Protein AF-A0A971XRQ4-F1 (afdb_monomer_lite)

Structure (mmCIF, N/CA/C/O backbone):
data_AF-A0A971XRQ4-F1
#
_entry.id   AF-A0A971XRQ4-F1
#
loop_
_atom_site.group_PDB
_atom_site.id
_atom_site.type_symbol
_atom_site.label_atom_id
_atom_site.label_alt_id
_atom_site.label_comp_id
_atom_site.label_asym_id
_atom_site.label_entity_id
_atom_site.label_seq_id
_atom_site.pdbx_PDB_ins_code
_atom_site.Cartn_x
_atom_site.Cartn_y
_atom_site.Cartn_z
_atom_site.occupancy
_atom_site.B_iso_or_equiv
_atom_site.auth_seq_id
_atom_site.auth_comp_id
_atom_site.auth_asym_id
_atom_site.auth_atom_id
_atom_site.pdbx_PDB_model_num
ATOM 1 N N . VAL A 1 1 ? -5.969 -3.442 -1.058 1.00 94.38 1 VAL A N 1
ATOM 2 C CA . VAL A 1 1 ? -4.861 -2.508 -0.723 1.00 94.38 1 VAL A CA 1
ATOM 3 C C . VAL A 1 1 ? -4.563 -2.442 0.771 1.00 94.38 1 VAL A C 1
ATOM 5 O O . VAL A 1 1 ? -3.412 -2.622 1.127 1.00 94.38 1 VAL A O 1
ATOM 8 N N . ALA A 1 2 ? -5.556 -2.277 1.654 1.00 96.88 2 ALA A N 1
ATOM 9 C CA . ALA A 1 2 ? -5.338 -2.118 3.099 1.00 96.88 2 ALA A CA 1
ATOM 10 C C . ALA A 1 2 ? -4.471 -3.215 3.757 1.00 96.88 2 ALA A C 1
ATOM 12 O O . ALA A 1 2 ? -3.635 -2.906 4.601 1.00 96.88 2 ALA A O 1
ATOM 13 N N . MET A 1 3 ? -4.587 -4.480 3.337 1.00 97.62 3 MET A N 1
ATOM 14 C CA . MET A 1 3 ? -3.730 -5.554 3.867 1.00 97.62 3 MET A CA 1
ATOM 15 C C . MET A 1 3 ? -2.237 -5.329 3.582 1.00 97.62 3 MET A C 1
ATOM 17 O O . MET A 1 3 ? -1.401 -5.582 4.442 1.00 97.62 3 MET A O 1
ATOM 21 N N . LEU A 1 4 ? -1.892 -4.753 2.424 1.00 97.94 4 LEU A N 1
ATOM 22 C CA . LEU A 1 4 ? -0.509 -4.375 2.090 1.00 97.94 4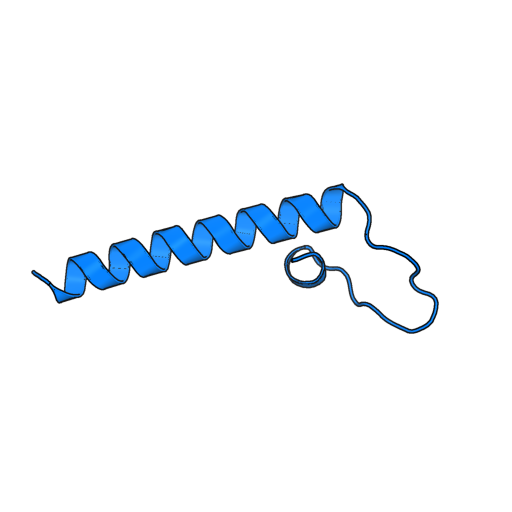 LEU A CA 1
ATOM 23 C C . LEU A 1 4 ? 0.005 -3.221 2.965 1.00 97.94 4 LEU A C 1
ATOM 25 O O . LEU A 1 4 ? 1.213 -3.071 3.155 1.00 97.94 4 LEU A O 1
ATOM 29 N N . GLY A 1 5 ? -0.907 -2.424 3.523 1.00 96.94 5 GLY A N 1
ATOM 30 C CA . GLY A 1 5 ? -0.613 -1.421 4.543 1.00 96.94 5 GLY A CA 1
ATOM 31 C C . GLY A 1 5 ? -0.647 -1.954 5.979 1.00 96.94 5 GLY A C 1
ATOM 32 O O . GLY A 1 5 ? -0.520 -1.157 6.905 1.00 96.94 5 GLY A O 1
ATOM 33 N N . GLY A 1 6 ? -0.834 -3.265 6.181 1.00 97.25 6 GLY A N 1
ATOM 34 C CA . GLY A 1 6 ? -0.823 -3.921 7.493 1.00 97.25 6 GLY A CA 1
ATOM 35 C C . GLY A 1 6 ? -2.196 -4.209 8.112 1.00 97.25 6 GLY A C 1
ATOM 36 O O . GLY A 1 6 ? -2.249 -4.601 9.275 1.00 97.25 6 GLY A O 1
ATOM 37 N N . PHE A 1 7 ? -3.309 -4.027 7.388 1.00 97.88 7 PHE A N 1
ATOM 38 C CA . PHE A 1 7 ? -4.631 -4.414 7.899 1.00 97.88 7 PHE A CA 1
ATOM 39 C C . PHE A 1 7 ? -4.797 -5.936 7.912 1.00 97.88 7 PHE A C 1
ATOM 41 O O . PHE A 1 7 ? -4.685 -6.571 6.867 1.00 97.88 7 PHE A O 1
ATOM 48 N N 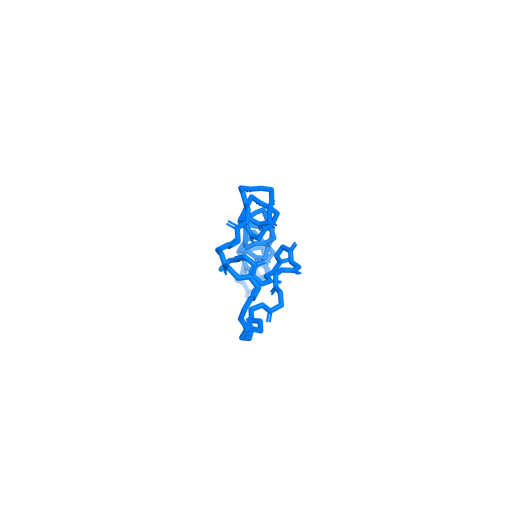. LEU A 1 8 ? -5.106 -6.522 9.069 1.00 97.12 8 LEU A N 1
ATOM 49 C CA . LEU A 1 8 ? -5.217 -7.977 9.195 1.00 97.12 8 LEU A CA 1
ATOM 50 C C . LEU A 1 8 ? -6.590 -8.531 8.773 1.00 97.12 8 LEU A C 1
ATOM 52 O O . LEU A 1 8 ? -6.668 -9.690 8.379 1.00 97.12 8 LEU A O 1
ATOM 56 N N . ALA A 1 9 ? -7.645 -7.709 8.808 1.00 96.19 9 ALA A N 1
ATOM 57 C CA . ALA A 1 9 ? -9.006 -8.072 8.396 1.00 96.19 9 ALA A CA 1
ATOM 58 C C . ALA A 1 9 ? -9.614 -9.276 9.150 1.00 96.19 9 ALA A C 1
ATOM 60 O O . ALA A 1 9 ? -10.274 -10.130 8.556 1.00 96.19 9 ALA A O 1
ATOM 61 N N . ARG A 1 10 ? -9.415 -9.367 10.471 1.00 97.81 10 ARG A N 1
ATOM 62 C CA . ARG A 1 10 ? -10.082 -10.382 11.302 1.00 97.81 10 ARG A CA 1
ATOM 63 C C . ARG A 1 10 ? -11.515 -9.975 11.613 1.00 97.81 10 ARG A C 1
ATOM 65 O O . ARG A 1 10 ? -11.897 -8.806 11.552 1.00 97.81 10 ARG A O 1
ATOM 72 N N . LYS A 1 11 ? -12.309 -10.957 12.044 1.00 97.50 11 LYS A N 1
ATOM 73 C CA . LYS A 1 11 ? -13.662 -10.714 12.547 1.00 97.50 11 LYS A CA 1
ATOM 74 C C . LYS A 1 11 ? -13.618 -9.703 13.701 1.00 97.50 11 LYS A C 1
ATOM 76 O O . LYS A 1 11 ? -13.001 -9.971 14.726 1.00 97.50 11 LYS A O 1
ATOM 81 N N . GLY A 1 12 ? -14.303 -8.575 13.526 1.00 96.19 12 GLY A N 1
ATOM 82 C CA . GLY A 1 12 ? -14.384 -7.506 14.524 1.00 96.19 12 GLY A CA 1
ATOM 83 C C . GLY A 1 12 ? -13.307 -6.420 14.424 1.00 96.19 12 GLY A C 1
ATOM 84 O O . GLY A 1 12 ? -13.397 -5.459 15.177 1.00 96.19 12 GLY A O 1
ATOM 85 N N . ASP A 1 13 ? -12.344 -6.511 13.496 1.00 95.06 13 ASP A N 1
ATOM 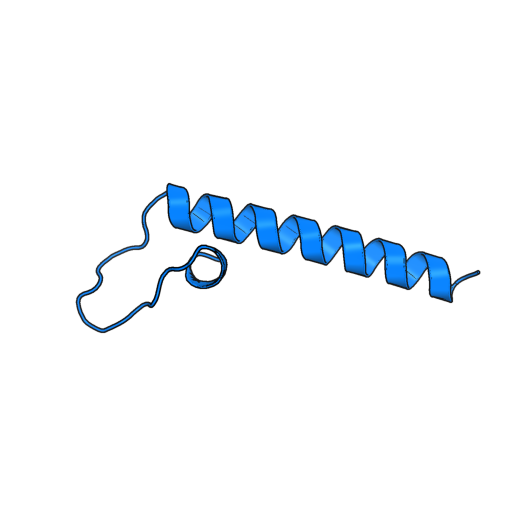86 C CA . ASP A 1 13 ? -11.331 -5.454 13.300 1.00 95.06 13 ASP A CA 1
ATOM 87 C C . ASP A 1 13 ? -11.939 -4.145 12.730 1.00 95.06 13 ASP A C 1
ATOM 89 O O . ASP A 1 13 ? -11.287 -3.102 12.747 1.00 95.06 13 ASP A O 1
ATOM 93 N N . GLY A 1 14 ? -13.191 -4.180 12.252 1.00 95.44 14 GLY A N 1
ATOM 94 C CA . GLY A 1 14 ? -13.888 -3.029 11.675 1.00 95.44 14 GLY A CA 1
ATOM 95 C C . GLY A 1 14 ? -13.390 -2.683 10.272 1.00 95.44 14 GLY A C 1
ATOM 96 O O . GLY A 1 14 ? -12.942 -3.557 9.532 1.00 95.44 14 GLY A O 1
ATOM 97 N N . GLU A 1 15 ? -13.484 -1.407 9.903 1.00 97.19 15 GLU A N 1
ATOM 98 C CA . GLU A 1 15 ? -13.011 -0.915 8.608 1.00 97.19 15 GLU A CA 1
ATOM 99 C C . GLU A 1 15 ? -11.548 -0.446 8.689 1.00 97.19 15 GLU A C 1
ATOM 101 O O . GLU A 1 15 ? -11.130 0.142 9.693 1.00 97.19 15 GLU A O 1
ATOM 106 N N . PRO A 1 16 ? -10.743 -0.657 7.636 1.00 97.56 16 PRO A N 1
ATOM 107 C CA . PRO A 1 16 ? -9.372 -0.174 7.601 1.00 97.56 16 PRO A CA 1
ATOM 108 C C . PRO A 1 16 ? -9.313 1.359 7.604 1.00 97.56 16 PRO A C 1
ATOM 110 O O . PRO A 1 16 ? -10.000 2.038 6.843 1.00 97.56 16 PRO A O 1
ATOM 113 N N . GLY A 1 17 ? -8.414 1.914 8.417 1.00 97.94 17 GLY A N 1
ATOM 114 C CA . GLY A 1 17 ? -8.184 3.356 8.465 1.00 97.94 17 GLY A CA 1
ATOM 115 C C . GLY A 1 17 ? -7.469 3.906 7.224 1.00 97.94 17 GLY A C 1
ATOM 116 O O . GLY A 1 17 ? -6.746 3.196 6.517 1.00 97.94 17 GLY A O 1
ATOM 117 N N . VAL A 1 18 ? -7.593 5.220 7.011 1.00 98.12 18 VAL A N 1
ATOM 118 C CA . VAL A 1 18 ? -7.007 5.937 5.860 1.00 98.12 18 VAL A CA 1
ATOM 119 C C . VAL A 1 18 ? -5.496 5.723 5.713 1.00 98.12 18 VAL A C 1
ATOM 121 O O . VAL A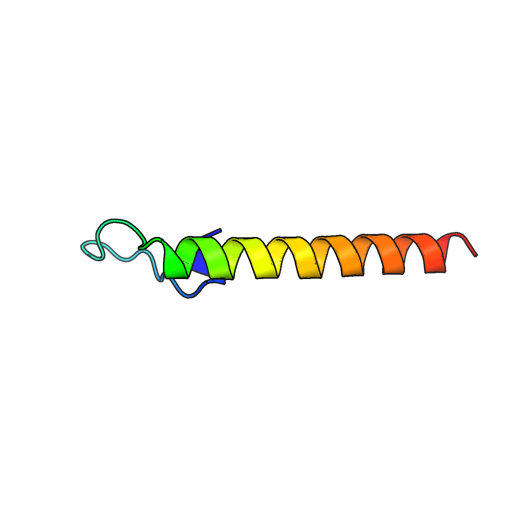 1 18 ? -5.009 5.509 4.606 1.00 98.12 18 VAL A O 1
ATOM 124 N N . LYS A 1 19 ? -4.747 5.688 6.824 1.00 98.19 19 LYS A N 1
ATOM 125 C CA . LYS A 1 19 ? -3.294 5.446 6.810 1.00 98.19 19 LYS A CA 1
ATOM 126 C C . LYS A 1 19 ? -2.957 4.074 6.229 1.00 98.19 19 LYS A C 1
ATOM 128 O O . LYS A 1 19 ? -2.032 3.942 5.434 1.00 98.19 19 LYS A O 1
ATOM 133 N N . THR A 1 20 ? -3.715 3.057 6.616 1.00 97.94 20 THR A N 1
ATOM 134 C CA . THR A 1 20 ? -3.504 1.685 6.162 1.00 97.94 20 THR A CA 1
ATOM 135 C C . THR A 1 20 ? -3.849 1.525 4.683 1.00 97.94 20 THR A C 1
ATOM 137 O O . THR A 1 20 ? -3.148 0.832 3.949 1.00 97.94 20 THR A O 1
ATOM 140 N N . ILE A 1 21 ? -4.884 2.221 4.212 1.00 98.38 21 ILE A N 1
ATOM 141 C CA . ILE A 1 21 ? -5.213 2.281 2.784 1.00 98.38 21 ILE A CA 1
ATOM 142 C C . ILE A 1 21 ? -4.089 2.972 2.003 1.00 98.38 21 ILE A C 1
ATOM 144 O O . ILE A 1 21 ? -3.612 2.414 1.017 1.00 98.38 21 ILE A O 1
ATOM 148 N N . TRP A 1 22 ? -3.629 4.136 2.470 1.00 98.31 22 TRP A N 1
ATOM 149 C CA . TRP A 1 22 ? -2.561 4.911 1.835 1.00 98.31 22 TRP A CA 1
ATOM 150 C C . TRP A 1 22 ? -1.261 4.113 1.695 1.00 98.31 22 TRP A C 1
ATOM 152 O O . TRP A 1 22 ? -0.726 3.993 0.595 1.00 98.31 22 TRP A O 1
ATOM 162 N N . LEU A 1 23 ? -0.797 3.486 2.780 1.00 98.69 23 LEU A N 1
ATOM 163 C CA . LEU A 1 23 ? 0.398 2.637 2.750 1.00 98.69 23 LEU A CA 1
ATOM 164 C C . LEU A 1 23 ? 0.241 1.464 1.777 1.00 98.69 23 LEU A C 1
ATOM 166 O O . LEU A 1 23 ? 1.178 1.115 1.061 1.00 98.69 23 LEU A O 1
ATOM 170 N N . GLY A 1 24 ? -0.951 0.869 1.730 1.00 98.44 24 GLY A N 1
ATOM 171 C CA . GLY A 1 24 ? -1.254 -0.190 0.780 1.00 98.44 24 GLY A CA 1
ATOM 172 C C . GLY A 1 24 ? -1.184 0.271 -0.675 1.00 98.44 24 GLY A C 1
ATOM 173 O O . GLY A 1 24 ? -0.681 -0.468 -1.515 1.00 98.44 24 GLY A O 1
ATOM 174 N N . LEU A 1 25 ? -1.662 1.481 -0.971 1.00 98.62 25 LEU A N 1
ATOM 175 C CA . LEU A 1 25 ? -1.602 2.070 -2.310 1.00 98.62 25 LEU A CA 1
ATOM 176 C C . LEU A 1 25 ? -0.169 2.411 -2.724 1.00 98.62 25 LEU A C 1
ATOM 178 O O . LEU A 1 25 ? 0.221 2.051 -3.831 1.00 98.62 25 LEU A O 1
ATOM 182 N N . GLN A 1 26 ? 0.625 3.027 -1.841 1.00 98.56 26 GLN A N 1
ATOM 183 C CA . GLN A 1 26 ? 2.037 3.312 -2.128 1.00 98.56 26 GLN A CA 1
ATOM 184 C C . GLN A 1 26 ? 2.793 2.037 -2.515 1.00 98.56 26 GLN A C 1
ATOM 186 O O . GLN A 1 26 ? 3.422 1.993 -3.565 1.00 98.56 26 GLN A O 1
ATOM 191 N N . ARG A 1 27 ? 2.623 0.956 -1.745 1.00 98.44 27 ARG A N 1
ATOM 192 C CA . ARG A 1 27 ? 3.255 -0.337 -2.046 1.00 98.44 27 ARG A CA 1
ATOM 193 C C . ARG A 1 27 ? 2.865 -0.890 -3.414 1.00 98.44 27 ARG A C 1
ATOM 195 O O . ARG A 1 27 ? 3.719 -1.403 -4.124 1.00 98.44 27 ARG A O 1
ATOM 202 N N . VAL A 1 28 ? 1.587 -0.798 -3.792 1.00 98.50 28 VAL A N 1
ATOM 203 C CA . VAL A 1 28 ? 1.130 -1.237 -5.123 1.00 98.50 28 VAL A CA 1
ATOM 204 C C . VAL A 1 28 ? 1.813 -0.435 -6.227 1.00 98.50 28 VAL A C 1
ATOM 206 O O . VAL A 1 28 ? 2.249 -1.025 -7.212 1.00 98.50 28 VAL A O 1
ATOM 209 N N . MET A 1 29 ? 1.935 0.882 -6.055 1.00 98.56 29 MET A N 1
ATOM 210 C CA . MET A 1 29 ? 2.609 1.746 -7.025 1.00 98.56 29 MET A CA 1
ATOM 211 C C . MET A 1 29 ? 4.093 1.394 -7.164 1.00 98.56 29 MET A C 1
ATOM 213 O O . MET A 1 29 ? 4.579 1.288 -8.289 1.00 98.56 29 MET A O 1
ATOM 217 N N . ASP A 1 30 ? 4.784 1.129 -6.054 1.00 98.56 30 ASP A N 1
ATOM 218 C CA . ASP A 1 30 ? 6.195 0.725 -6.065 1.00 98.56 30 ASP A CA 1
ATOM 219 C C . ASP A 1 30 ? 6.394 -0.597 -6.826 1.00 98.56 30 ASP A C 1
ATOM 221 O O . ASP A 1 30 ? 7.275 -0.710 -7.680 1.00 98.56 30 ASP A O 1
ATOM 225 N N . PHE A 1 31 ? 5.531 -1.592 -6.582 1.00 98.44 31 PHE A N 1
ATOM 226 C CA . PHE A 1 31 ? 5.576 -2.860 -7.314 1.00 98.44 31 PHE A CA 1
ATOM 227 C C . PHE A 1 31 ? 5.260 -2.684 -8.799 1.00 98.44 31 PHE A C 1
ATOM 229 O O . PHE A 1 31 ? 5.932 -3.284 -9.635 1.00 98.44 31 PHE A O 1
ATOM 236 N N . ALA A 1 32 ? 4.272 -1.858 -9.148 1.00 98.44 32 ALA A N 1
ATOM 237 C CA . ALA A 1 32 ? 3.946 -1.577 -10.542 1.00 98.44 32 ALA A CA 1
ATOM 238 C C . ALA A 1 32 ? 5.125 -0.918 -11.278 1.00 98.44 32 ALA A C 1
ATOM 240 O O . ALA A 1 32 ? 5.434 -1.307 -12.405 1.00 98.44 32 ALA A O 1
ATOM 241 N N . ALA A 1 33 ? 5.819 0.023 -10.631 1.00 98.44 33 ALA A N 1
ATOM 242 C CA . ALA A 1 33 ? 7.028 0.636 -11.172 1.00 98.44 33 ALA A CA 1
ATOM 243 C C . ALA A 1 33 ? 8.149 -0.396 -11.375 1.00 98.44 33 ALA A C 1
ATOM 245 O O . ALA A 1 33 ? 8.747 -0.445 -12.448 1.00 98.44 33 ALA A O 1
ATOM 246 N N . GLY A 1 34 ? 8.382 -1.270 -10.391 1.00 98.31 34 GLY A N 1
ATOM 247 C CA . GLY A 1 34 ? 9.368 -2.347 -10.500 1.00 98.31 34 GLY A CA 1
ATOM 248 C C . GLY A 1 34 ? 9.055 -3.342 -11.623 1.00 98.31 34 GLY A C 1
ATOM 249 O O . GLY A 1 34 ? 9.951 -3.730 -12.366 1.00 98.31 34 GLY A O 1
ATOM 250 N N . LEU A 1 35 ? 7.785 -3.720 -11.794 1.00 98.31 35 LEU A N 1
ATOM 251 C CA . LEU A 1 35 ? 7.349 -4.607 -12.879 1.00 98.31 35 LEU A CA 1
ATOM 252 C C . LEU A 1 35 ? 7.521 -3.963 -14.255 1.00 98.31 35 LEU A C 1
ATOM 254 O O . LEU A 1 35 ? 7.935 -4.639 -15.194 1.00 98.31 35 LEU A O 1
ATOM 258 N N . LYS A 1 36 ? 7.219 -2.666 -14.374 1.00 98.19 36 LYS A N 1
ATOM 259 C CA . LYS A 1 36 ? 7.449 -1.913 -15.608 1.00 98.19 36 LYS A CA 1
ATOM 260 C C . LYS A 1 36 ? 8.936 -1.904 -15.970 1.00 98.19 36 LYS A C 1
ATOM 262 O O . LYS A 1 36 ? 9.281 -2.246 -17.092 1.00 98.19 36 LYS A O 1
ATOM 267 N N . PHE A 1 37 ? 9.797 -1.597 -15.005 1.00 98.06 37 PHE A N 1
ATOM 268 C CA . PHE A 1 37 ? 11.243 -1.608 -15.207 1.00 98.06 37 PHE A CA 1
ATOM 269 C C . PHE A 1 37 ? 11.768 -3.000 -15.594 1.00 98.06 37 PHE A C 1
ATOM 271 O O . PHE A 1 37 ? 12.537 -3.142 -16.537 1.00 98.06 37 PHE A O 1
ATOM 278 N N . ALA A 1 38 ? 11.309 -4.051 -14.909 1.00 97.94 38 ALA A N 1
ATOM 279 C CA . ALA A 1 38 ? 11.696 -5.422 -15.230 1.00 97.94 38 ALA A CA 1
ATOM 280 C C . ALA A 1 38 ? 11.261 -5.845 -16.643 1.00 97.94 38 ALA A C 1
ATOM 282 O O . ALA A 1 38 ? 11.964 -6.622 -17.280 1.00 97.94 38 ALA A O 1
ATOM 283 N N . ARG A 1 39 ? 10.117 -5.343 -17.129 1.00 97.62 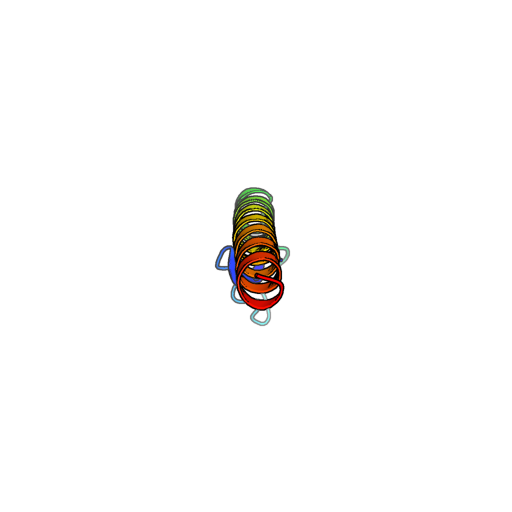39 ARG A N 1
ATOM 284 C CA . ARG A 1 39 ? 9.674 -5.556 -18.511 1.00 97.62 39 ARG A CA 1
ATOM 285 C C . ARG A 1 39 ? 10.605 -4.865 -19.504 1.00 97.62 39 ARG A C 1
ATOM 287 O O . ARG A 1 39 ? 11.031 -5.514 -20.445 1.00 97.62 39 ARG A O 1
ATOM 294 N N . GLU A 1 40 ? 10.935 -3.597 -19.274 1.00 96.88 40 GLU A N 1
ATOM 295 C CA . GLU A 1 40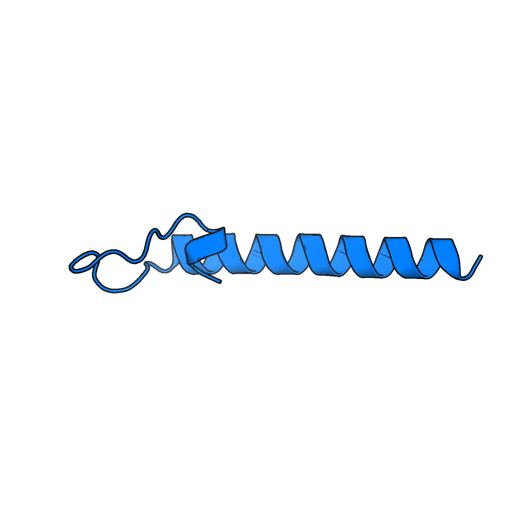 ? 11.827 -2.827 -20.155 1.00 96.88 40 GLU A CA 1
ATOM 296 C C . GLU A 1 40 ? 13.202 -3.502 -20.295 1.00 96.88 40 GLU A C 1
ATOM 298 O O . GLU A 1 40 ? 13.698 -3.631 -21.406 1.00 96.88 40 GLU A O 1
ATOM 303 N N . LEU A 1 41 ? 13.759 -4.043 -19.205 1.00 96.25 41 LEU A N 1
ATOM 304 C CA . LEU A 1 41 ? 15.013 -4.810 -19.241 1.00 96.25 41 LEU A CA 1
ATOM 305 C C . LEU A 1 41 ? 14.941 -6.133 -20.023 1.00 96.25 41 LEU A C 1
ATOM 307 O O . LEU A 1 41 ? 15.981 -6.664 -20.391 1.00 96.25 41 LEU A O 1
ATOM 311 N N . GLN A 1 42 ? 13.756 -6.727 -20.190 1.00 91.94 42 GLN A N 1
ATOM 312 C CA . GLN A 1 42 ? 13.593 -7.956 -20.981 1.00 91.94 42 GLN A CA 1
ATOM 313 C C . GLN A 1 42 ? 13.487 -7.677 -22.481 1.00 91.94 42 GLN A C 1
ATOM 315 O O . GLN A 1 42 ? 13.683 -8.596 -23.275 1.00 91.94 42 GLN A O 1
ATOM 320 N N . ASP A 1 43 ? 13.115 -6.449 -22.840 1.00 83.50 43 ASP A N 1
ATOM 321 C CA . ASP A 1 43 ? 12.912 -6.021 -24.220 1.00 83.50 43 ASP A CA 1
ATOM 322 C C . ASP A 1 43 ? 14.204 -5.418 -24.838 1.00 83.50 43 ASP A C 1
ATOM 324 O O . ASP A 1 43 ? 14.232 -5.170 -26.046 1.00 83.50 43 ASP A O 1
ATOM 328 N N . GLU A 1 44 ? 15.263 -5.219 -24.033 1.00 65.50 44 GLU A N 1
ATOM 329 C CA . GLU A 1 44 ? 16.653 -4.907 -24.443 1.00 65.50 44 GLU A CA 1
ATOM 330 C C . GLU A 1 44 ? 17.491 -6.174 -24.696 1.00 65.50 44 GLU A C 1
ATOM 332 O O . GLU A 1 44 ? 18.253 -6.176 -25.694 1.00 65.50 44 GLU A O 1
#

Radius of gyration: 14.54 Å; chains: 1; bounding box: 31×17×39 Å

pLDDT: mean 96.46, std 5.32, range [65.5, 98.69]

Foldseek 3Di:
DLVCLPDPPDVPPPDRDPSSVVNSVVVVVVVVVVVVVVVVVVVD

Sequence (44 aa):
VAMLGGFLARKGDGEPGVKTIWLGLQRVMDFAAGLKFARELQDE

Secondary structure (DSSP, 8-state):
-GGGGT----TT--SPPHHHHHHHHHHHHHHHHHHHHHHHHHH-